Protein AF-A0AAW1BFZ2-F1 (afdb_monomer_lite)

Sequence (109 aa):
MLLFPYGYTIGEAPTHDKLNKLAKEAVDALYSLYQTEYIYGAIATTIYPCSGSSIDWAYDEGIKYSFSFELCDCGQYGFLLPESKIKPTCKETMLAIKVIAKHIVSNVQ

Structure (mmCIF,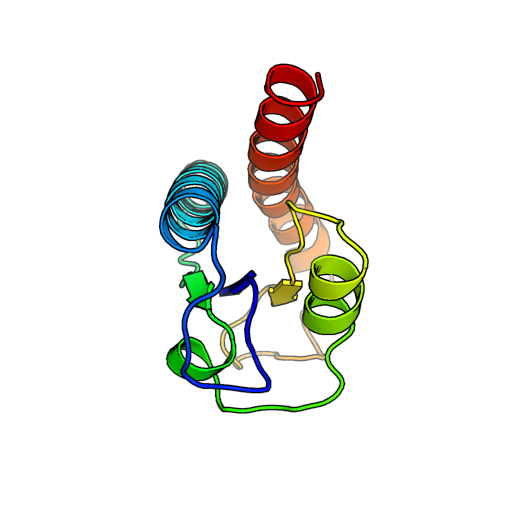 N/CA/C/O backbone):
data_AF-A0AAW1BFZ2-F1
#
_entry.id   AF-A0AAW1BFZ2-F1
#
loop_
_atom_site.group_PDB
_atom_site.id
_atom_site.type_symbol
_atom_site.label_atom_id
_atom_site.label_alt_id
_atom_site.label_comp_id
_atom_site.label_asym_id
_atom_site.label_entity_id
_atom_site.label_seq_id
_atom_site.pdbx_PDB_ins_code
_atom_site.Cartn_x
_atom_site.Cartn_y
_atom_site.Cartn_z
_atom_site.occupancy
_atom_site.B_iso_or_equiv
_atom_site.auth_seq_id
_atom_site.auth_comp_id
_atom_site.auth_asym_id
_atom_site.auth_atom_id
_atom_site.pdbx_PDB_model_num
ATOM 1 N N . MET A 1 1 ? 0.558 -0.574 5.221 1.00 97.38 1 MET A N 1
ATOM 2 C CA . MET A 1 1 ? 1.375 -0.147 4.060 1.00 97.38 1 MET A CA 1
ATOM 3 C C . MET A 1 1 ? 0.719 -0.612 2.769 1.00 97.38 1 MET A C 1
ATOM 5 O O . MET A 1 1 ? 0.050 -1.640 2.785 1.00 97.38 1 MET A O 1
ATOM 9 N N . LEU A 1 2 ? 0.899 0.121 1.669 1.00 98.69 2 LEU A N 1
ATOM 10 C CA . LEU A 1 2 ? 0.513 -0.314 0.323 1.00 98.69 2 LEU A CA 1
ATOM 11 C C . LEU A 1 2 ? 1.748 -0.339 -0.577 1.00 98.69 2 LEU A C 1
ATOM 13 O O . LEU A 1 2 ? 2.278 0.702 -0.953 1.00 98.69 2 LEU A O 1
ATOM 17 N N . LEU A 1 3 ? 2.213 -1.537 -0.895 1.00 98.69 3 LEU A N 1
ATOM 18 C CA . LEU A 1 3 ? 3.494 -1.759 -1.550 1.00 98.69 3 LEU A CA 1
ATOM 19 C C . LEU A 1 3 ? 3.299 -2.183 -2.994 1.00 98.69 3 LEU A C 1
ATOM 21 O O . LEU A 1 3 ? 2.290 -2.802 -3.333 1.00 98.69 3 LEU A O 1
ATOM 25 N N . PHE A 1 4 ? 4.304 -1.923 -3.814 1.00 98.75 4 PHE A N 1
ATOM 26 C CA . PHE A 1 4 ? 4.379 -2.397 -5.190 1.00 98.75 4 PHE A CA 1
ATOM 27 C C . PHE A 1 4 ? 5.822 -2.810 -5.545 1.00 98.75 4 PHE A C 1
ATOM 29 O O . PHE A 1 4 ? 6.737 -2.578 -4.749 1.00 98.75 4 PHE A O 1
ATOM 36 N N . PRO A 1 5 ? 6.048 -3.456 -6.700 1.00 98.62 5 PRO A N 1
ATOM 37 C CA . PRO A 1 5 ? 7.382 -3.866 -7.123 1.00 98.62 5 PRO A CA 1
ATOM 38 C C . PRO A 1 5 ? 8.395 -2.708 -7.260 1.00 98.62 5 PRO A C 1
ATOM 40 O O . PRO A 1 5 ? 8.033 -1.577 -7.575 1.00 98.62 5 PRO A O 1
ATOM 43 N N . TYR A 1 6 ? 9.693 -2.935 -7.081 1.00 98.44 6 TYR A N 1
ATOM 44 C CA . TYR A 1 6 ? 10.315 -4.225 -6.787 1.00 98.44 6 TYR A CA 1
ATOM 45 C C . TYR A 1 6 ? 10.684 -4.391 -5.310 1.00 98.44 6 TYR A C 1
ATOM 47 O O . TYR A 1 6 ? 10.999 -3.424 -4.612 1.00 98.44 6 TYR A O 1
ATOM 55 N N . GLY A 1 7 ? 10.664 -5.636 -4.835 1.00 98.31 7 GLY A N 1
ATOM 56 C CA . GLY A 1 7 ? 11.306 -6.055 -3.589 1.00 98.31 7 GLY A CA 1
ATOM 57 C C . GLY A 1 7 ? 12.724 -6.570 -3.796 1.00 98.31 7 GLY A C 1
ATOM 58 O O . GLY A 1 7 ? 13.607 -6.272 -2.991 1.00 98.31 7 GLY A O 1
ATOM 59 N N . TYR A 1 8 ? 12.971 -7.314 -4.876 1.00 98.06 8 TYR A N 1
ATOM 60 C CA . TYR A 1 8 ? 14.252 -8.012 -5.066 1.00 98.06 8 TYR A CA 1
ATOM 61 C C . TYR A 1 8 ? 15.412 -7.102 -5.496 1.00 98.06 8 TYR A C 1
ATOM 63 O O . TYR A 1 8 ? 16.559 -7.547 -5.550 1.00 98.06 8 TYR A O 1
ATOM 71 N N . THR A 1 9 ? 15.134 -5.839 -5.823 1.00 97.69 9 THR A N 1
ATOM 72 C CA . THR A 1 9 ? 16.121 -4.848 -6.258 1.00 97.69 9 THR A CA 1
ATOM 73 C C . THR A 1 9 ? 15.699 -3.440 -5.842 1.00 97.69 9 THR A C 1
ATOM 75 O O . THR A 1 9 ? 14.513 -3.160 -5.708 1.00 97.69 9 THR A O 1
ATOM 78 N N . ILE A 1 10 ? 16.675 -2.543 -5.666 1.00 96.62 10 ILE A N 1
ATOM 79 C CA . ILE A 1 10 ? 16.442 -1.099 -5.461 1.00 96.62 10 ILE A CA 1
ATOM 80 C C . ILE A 1 10 ? 16.117 -0.406 -6.800 1.00 96.62 10 ILE A C 1
ATOM 82 O O . ILE A 1 10 ? 15.638 0.723 -6.820 1.00 96.62 10 ILE A O 1
ATOM 86 N N . GLY A 1 11 ? 16.365 -1.082 -7.929 1.00 96.69 11 GLY A N 1
ATOM 87 C CA . GLY A 1 11 ? 15.976 -0.591 -9.247 1.00 96.69 11 GLY A CA 1
ATOM 88 C C . GLY A 1 11 ? 14.464 -0.396 -9.357 1.00 96.69 11 GLY A C 1
ATOM 89 O O . GLY A 1 11 ? 13.678 -1.236 -8.921 1.00 96.69 11 GLY A O 1
ATOM 90 N N . GLU A 1 12 ? 14.057 0.714 -9.961 1.00 96.75 12 GLU A N 1
ATOM 91 C CA . GLU A 1 12 ? 12.647 1.025 -10.159 1.00 96.75 12 GLU A CA 1
ATOM 92 C C . GLU A 1 12 ? 12.031 0.169 -11.271 1.00 96.75 12 GLU A C 1
ATOM 94 O O . GLU A 1 12 ? 12.640 -0.083 -12.314 1.00 96.75 12 GLU A O 1
ATOM 99 N N . ALA A 1 13 ? 10.785 -0.253 -11.061 1.00 96.50 13 ALA A N 1
ATOM 100 C CA . ALA A 1 13 ? 9.994 -0.892 -12.098 1.00 96.50 13 ALA A CA 1
ATOM 101 C C . ALA A 1 13 ? 9.724 0.080 -13.265 1.00 96.50 13 ALA A C 1
ATOM 103 O O . ALA A 1 13 ? 9.509 1.268 -13.025 1.00 96.50 13 ALA A O 1
ATOM 104 N N . PRO A 1 14 ? 9.615 -0.391 -14.523 1.00 97.31 14 PRO A N 1
ATOM 105 C CA . PRO A 1 14 ? 9.283 0.479 -15.657 1.00 97.31 14 PRO A CA 1
ATOM 106 C C . PRO A 1 14 ? 8.001 1.310 -15.482 1.00 97.31 14 PRO A C 1
ATOM 108 O O . PRO A 1 14 ? 7.852 2.362 -16.101 1.00 97.31 14 PRO A O 1
ATOM 111 N N . THR A 1 15 ? 7.055 0.854 -14.653 1.00 97.00 15 THR A N 1
ATOM 112 C CA . THR A 1 15 ? 5.825 1.587 -14.324 1.00 97.00 15 THR A CA 1
ATOM 113 C C . THR A 1 15 ? 5.833 2.202 -12.922 1.00 97.00 15 THR A C 1
ATOM 115 O O . THR A 1 15 ? 4.751 2.466 -12.395 1.00 97.00 15 THR A O 1
ATOM 118 N N . HIS A 1 16 ? 7.004 2.436 -12.317 1.00 98.00 16 HIS A N 1
ATOM 119 C CA . HIS A 1 16 ? 7.147 2.942 -10.946 1.00 98.00 16 HIS A CA 1
ATOM 120 C C . HIS A 1 16 ? 6.264 4.163 -10.682 1.00 98.00 16 HIS A C 1
ATOM 122 O O . HIS A 1 16 ? 5.393 4.102 -9.820 1.00 98.00 16 HIS A O 1
ATOM 128 N N . ASP A 1 17 ? 6.387 5.227 -11.479 1.00 98.25 17 ASP A N 1
ATOM 129 C CA . ASP A 1 17 ? 5.605 6.456 -11.287 1.00 98.25 17 ASP A CA 1
ATOM 130 C C . ASP A 1 17 ? 4.090 6.222 -11.333 1.00 98.25 17 ASP A C 1
ATOM 132 O O . ASP A 1 17 ? 3.325 6.835 -10.583 1.00 98.25 17 ASP A O 1
ATOM 136 N N . LYS A 1 18 ? 3.635 5.310 -12.202 1.00 97.62 18 LYS A N 1
ATOM 137 C CA . LYS A 1 18 ? 2.211 4.967 -12.330 1.00 97.62 18 LYS A CA 1
ATOM 138 C C . LYS A 1 18 ? 1.720 4.203 -11.106 1.00 97.62 18 LYS A C 1
ATOM 140 O O . LYS A 1 18 ? 0.647 4.515 -10.592 1.00 97.62 18 LYS A O 1
ATOM 145 N N . LEU A 1 19 ? 2.499 3.225 -10.645 1.00 98.38 19 LEU A N 1
ATOM 146 C CA . LEU A 1 19 ? 2.197 2.444 -9.448 1.00 98.38 19 LEU A CA 1
ATOM 147 C C . LEU A 1 19 ? 2.222 3.326 -8.200 1.00 98.38 19 LEU A C 1
ATOM 149 O O . LEU A 1 19 ? 1.288 3.268 -7.408 1.00 98.38 19 LEU A O 1
ATOM 153 N N . ASN A 1 20 ? 3.221 4.198 -8.075 1.00 98.62 20 ASN A N 1
ATOM 154 C CA . ASN A 1 20 ? 3.364 5.121 -6.959 1.00 98.62 20 ASN A CA 1
ATOM 155 C C . ASN A 1 20 ? 2.199 6.113 -6.887 1.00 98.62 20 ASN A C 1
ATOM 157 O O . ASN A 1 20 ? 1.595 6.296 -5.830 1.00 98.62 20 ASN A O 1
ATOM 161 N N . LYS A 1 21 ? 1.816 6.702 -8.027 1.00 98.62 21 LYS A N 1
ATOM 162 C CA . LYS A 1 21 ? 0.641 7.577 -8.109 1.00 98.62 21 LYS A CA 1
ATOM 163 C C . LYS A 1 21 ? -0.643 6.839 -7.723 1.00 98.62 21 LYS A C 1
ATOM 165 O O . LYS A 1 21 ? -1.428 7.363 -6.937 1.00 98.62 21 LYS A O 1
ATOM 170 N N . LEU A 1 22 ? -0.854 5.629 -8.244 1.00 98.69 22 LEU A N 1
ATOM 171 C CA . LEU A 1 22 ? -2.048 4.842 -7.933 1.00 98.69 22 LEU A CA 1
ATOM 172 C C . LEU A 1 22 ? -2.086 4.409 -6.460 1.00 98.69 22 LEU A C 1
ATOM 174 O O . LEU A 1 22 ? -3.142 4.458 -5.833 1.00 98.69 22 LEU A O 1
ATOM 178 N N . ALA A 1 23 ? -0.939 4.031 -5.892 1.00 98.75 23 ALA A N 1
ATOM 179 C CA . ALA A 1 23 ? -0.822 3.703 -4.479 1.00 98.75 23 ALA A CA 1
ATOM 180 C C . ALA A 1 23 ? -1.165 4.915 -3.605 1.00 98.75 23 ALA A C 1
ATOM 182 O O . ALA A 1 23 ? -1.948 4.773 -2.668 1.00 98.75 23 ALA A O 1
ATOM 183 N N . LYS A 1 24 ? -0.676 6.112 -3.966 1.00 98.81 24 LYS A N 1
ATOM 184 C CA . LYS A 1 24 ? -1.052 7.364 -3.300 1.00 98.81 24 LYS A CA 1
ATOM 185 C C . LYS A 1 24 ? -2.570 7.579 -3.309 1.00 98.81 24 LYS A C 1
ATOM 187 O O . LYS A 1 24 ? -3.165 7.799 -2.260 1.00 98.81 24 LYS A O 1
ATOM 192 N N . GLU A 1 25 ? -3.202 7.507 -4.479 1.00 98.81 25 GLU A N 1
ATOM 193 C CA . GLU A 1 25 ? -4.655 7.701 -4.612 1.00 98.81 25 GLU A CA 1
ATOM 194 C C . GLU A 1 25 ? -5.445 6.682 -3.770 1.00 98.81 25 GLU A C 1
ATOM 196 O O . GLU A 1 25 ? -6.463 7.014 -3.159 1.00 98.81 25 GLU A O 1
ATOM 201 N N . ALA A 1 26 ? -4.963 5.440 -3.705 1.00 98.88 26 ALA A N 1
ATOM 202 C CA . ALA A 1 26 ? -5.577 4.382 -2.917 1.00 98.88 26 ALA A CA 1
ATOM 203 C C . ALA A 1 26 ? -5.434 4.614 -1.402 1.00 98.88 26 ALA A C 1
ATOM 205 O O . ALA A 1 26 ? -6.417 4.440 -0.677 1.00 98.88 26 ALA A O 1
ATOM 206 N N . VAL A 1 27 ? -4.260 5.039 -0.912 1.00 98.75 27 VAL A N 1
ATOM 207 C CA . VAL A 1 27 ? -4.086 5.359 0.517 1.00 98.75 27 VAL A CA 1
ATOM 208 C C . VAL A 1 27 ? -4.835 6.627 0.923 1.00 98.75 27 VAL A C 1
ATOM 210 O O . VAL A 1 27 ? -5.394 6.650 2.014 1.00 98.75 27 VAL A O 1
ATOM 213 N N . ASP A 1 28 ? -4.942 7.635 0.048 1.00 98.81 28 ASP A N 1
ATOM 214 C CA . ASP A 1 28 ? -5.747 8.838 0.304 1.00 98.81 28 ASP A CA 1
ATOM 215 C C . ASP A 1 28 ? -7.234 8.456 0.490 1.00 98.81 28 ASP A C 1
ATOM 217 O O . ASP A 1 28 ? -7.919 8.946 1.393 1.00 98.81 28 ASP A O 1
ATOM 221 N N . ALA A 1 29 ? -7.739 7.530 -0.335 1.00 98.81 29 ALA A N 1
ATOM 222 C CA . ALA A 1 29 ? -9.105 7.023 -0.218 1.00 98.81 29 ALA A CA 1
ATOM 223 C C . ALA A 1 29 ? -9.321 6.192 1.056 1.00 98.81 29 ALA A C 1
ATOM 225 O O . ALA A 1 29 ? -10.355 6.345 1.708 1.00 98.81 29 ALA A O 1
ATOM 226 N N . LEU A 1 30 ? -8.358 5.347 1.435 1.00 98.69 30 LEU A N 1
ATOM 227 C CA . LEU A 1 30 ? -8.377 4.608 2.703 1.00 98.69 30 LEU A CA 1
ATOM 228 C C . LEU A 1 30 ? -8.417 5.574 3.896 1.00 98.69 30 LEU A C 1
ATOM 230 O O . LEU A 1 30 ? -9.303 5.469 4.748 1.00 98.69 30 LEU A O 1
ATOM 234 N N . TYR A 1 31 ? -7.517 6.560 3.903 1.00 98.62 31 TYR A N 1
ATOM 235 C CA . TYR A 1 31 ? -7.391 7.576 4.946 1.00 98.62 31 TYR A CA 1
ATOM 236 C C . TYR A 1 31 ? -8.696 8.352 5.163 1.00 98.62 31 TYR A C 1
ATOM 238 O O . TYR A 1 31 ? -9.054 8.662 6.296 1.00 98.62 31 TYR A O 1
ATOM 246 N N . SER A 1 32 ? -9.465 8.613 4.101 1.00 98.69 32 SER A N 1
ATOM 247 C CA . SER A 1 32 ? -10.702 9.403 4.182 1.00 98.69 32 SER A CA 1
ATOM 248 C C . SER A 1 32 ? -11.765 8.868 5.155 1.00 98.69 32 SER A C 1
ATOM 250 O O . SER A 1 32 ? -12.620 9.639 5.594 1.00 98.69 32 SER A O 1
ATOM 252 N N . LEU A 1 33 ? -11.736 7.573 5.501 1.00 98.25 33 LEU A N 1
ATOM 253 C CA . LEU A 1 33 ? -12.773 6.960 6.333 1.00 98.25 33 LEU A CA 1
ATOM 254 C C . LEU A 1 33 ? -12.480 7.043 7.835 1.00 98.25 33 LEU A C 1
ATOM 256 O O . LEU A 1 33 ? -13.363 7.417 8.608 1.00 98.25 33 LEU A O 1
ATOM 260 N N . TYR A 1 34 ? -11.266 6.670 8.245 1.00 98.25 34 TYR A N 1
ATOM 261 C CA . TYR A 1 34 ? -10.871 6.577 9.658 1.00 98.25 34 TYR A CA 1
ATOM 262 C C . TYR A 1 34 ? -9.564 7.304 9.987 1.00 98.25 34 TYR A C 1
ATOM 264 O O . TYR A 1 34 ? -9.109 7.224 11.122 1.00 98.25 34 TYR A O 1
ATOM 272 N N . GLN A 1 35 ? -8.984 8.028 9.023 1.00 98.19 35 GLN A N 1
ATOM 273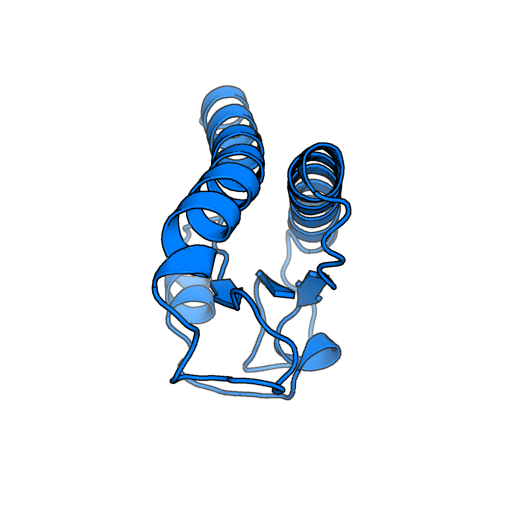 C CA . GLN A 1 35 ? -7.702 8.733 9.153 1.00 98.19 35 GLN A CA 1
ATOM 274 C C . GLN A 1 35 ? -6.530 7.787 9.463 1.00 98.19 35 GLN A C 1
ATOM 276 O O . GLN A 1 35 ? -5.525 8.194 10.040 1.00 98.19 35 GLN A O 1
ATOM 281 N N . THR A 1 36 ? -6.649 6.515 9.070 1.00 98.19 36 THR A N 1
ATOM 282 C CA . THR A 1 36 ? -5.580 5.527 9.219 1.00 98.19 36 THR A CA 1
ATOM 283 C C . THR A 1 36 ? -4.469 5.816 8.218 1.00 98.19 36 THR A C 1
ATOM 285 O O . THR A 1 36 ? -4.689 5.813 7.006 1.00 98.19 36 THR A O 1
ATOM 288 N N . GLU A 1 37 ? -3.264 6.059 8.718 1.00 97.88 37 GLU A N 1
ATOM 289 C CA . GLU A 1 37 ? -2.117 6.415 7.888 1.00 97.88 37 GLU A CA 1
ATOM 290 C C . GLU A 1 37 ? -1.431 5.163 7.332 1.00 97.88 37 GLU A C 1
ATOM 292 O O . GLU A 1 37 ? -0.921 4.322 8.072 1.00 97.88 37 GLU A O 1
ATOM 297 N N . TYR A 1 38 ? -1.411 5.035 6.005 1.00 98.50 38 TYR A N 1
ATOM 298 C CA . TYR A 1 38 ? -0.644 4.010 5.301 1.00 98.50 38 TYR A CA 1
ATOM 299 C C . TYR A 1 38 ? 0.503 4.681 4.553 1.00 98.50 38 TYR A C 1
ATOM 301 O O . TYR A 1 38 ? 0.276 5.541 3.704 1.00 98.50 38 TYR A O 1
ATOM 309 N N . ILE A 1 39 ? 1.731 4.229 4.806 1.00 98.19 39 ILE A N 1
ATOM 310 C CA . ILE A 1 39 ? 2.849 4.495 3.895 1.00 98.19 39 ILE A CA 1
ATOM 311 C C . ILE A 1 39 ? 2.734 3.611 2.647 1.00 98.19 39 ILE A C 1
ATOM 313 O O . ILE A 1 39 ? 2.135 2.528 2.691 1.00 98.19 39 ILE A O 1
ATOM 317 N N . TYR A 1 40 ? 3.305 4.074 1.541 1.00 98.75 40 TYR A N 1
ATOM 318 C CA . TYR A 1 40 ? 3.281 3.394 0.251 1.00 98.75 40 TYR A CA 1
ATOM 319 C C . TYR A 1 40 ? 4.596 3.593 -0.501 1.00 98.75 40 TYR A C 1
ATOM 321 O O . TYR A 1 40 ? 5.305 4.567 -0.255 1.00 98.75 40 TYR A O 1
ATOM 329 N N . GLY A 1 41 ? 4.904 2.675 -1.416 1.00 98.56 41 GLY A N 1
ATOM 330 C CA . GLY A 1 41 ? 6.124 2.728 -2.218 1.00 98.56 41 GLY A CA 1
ATOM 331 C C . GLY A 1 41 ? 6.573 1.355 -2.718 1.00 98.56 41 GLY A C 1
ATOM 332 O O . GLY A 1 41 ? 5.902 0.341 -2.499 1.00 98.56 41 GLY A O 1
ATOM 333 N N . ALA A 1 42 ? 7.728 1.326 -3.384 1.00 98.44 42 ALA A N 1
ATOM 334 C CA . ALA A 1 42 ? 8.362 0.076 -3.787 1.00 98.44 42 ALA A CA 1
ATOM 335 C C . ALA A 1 42 ? 8.803 -0.722 -2.547 1.00 98.44 42 ALA A C 1
ATOM 337 O O . ALA A 1 42 ? 9.292 -0.129 -1.579 1.00 98.44 42 ALA A O 1
ATOM 338 N N . ILE A 1 43 ? 8.653 -2.051 -2.561 1.00 98.50 43 ILE A N 1
ATOM 339 C CA . ILE A 1 43 ? 8.954 -2.893 -1.388 1.00 98.50 43 ILE A CA 1
ATOM 340 C C . ILE A 1 43 ? 10.384 -2.653 -0.875 1.00 98.50 43 ILE A C 1
ATOM 342 O O . ILE A 1 43 ? 10.563 -2.405 0.320 1.00 98.50 43 ILE A O 1
ATOM 346 N N . ALA A 1 44 ? 11.383 -2.680 -1.766 1.00 98.12 44 ALA A N 1
ATOM 347 C CA . ALA A 1 44 ? 12.796 -2.642 -1.388 1.00 98.12 44 ALA A CA 1
ATOM 348 C C . ALA A 1 44 ? 13.196 -1.373 -0.621 1.00 98.12 44 ALA A C 1
ATOM 350 O O . ALA A 1 44 ? 14.057 -1.430 0.257 1.00 98.12 44 ALA A O 1
ATOM 351 N N . THR A 1 45 ? 12.579 -0.234 -0.949 1.00 97.81 45 THR A N 1
ATOM 352 C CA . THR A 1 45 ? 12.875 1.073 -0.342 1.00 97.81 45 THR A CA 1
ATOM 353 C C . THR A 1 45 ? 11.925 1.441 0.795 1.00 97.81 45 THR A C 1
ATOM 355 O O . THR A 1 45 ? 12.290 2.253 1.640 1.00 97.81 45 THR A O 1
ATOM 358 N N . THR A 1 46 ? 10.726 0.852 0.836 1.00 97.56 46 THR A N 1
ATOM 359 C CA . THR A 1 46 ? 9.699 1.167 1.846 1.00 97.56 46 THR A CA 1
ATOM 360 C C . THR A 1 46 ? 9.790 0.258 3.068 1.00 97.56 46 THR A C 1
ATOM 362 O O . THR A 1 46 ? 9.535 0.713 4.180 1.00 97.56 46 THR A O 1
ATOM 365 N N . ILE A 1 47 ? 10.143 -1.019 2.876 1.00 95.38 47 ILE A N 1
ATOM 366 C CA . ILE A 1 47 ? 10.280 -1.994 3.965 1.00 95.38 47 ILE A CA 1
ATOM 367 C C . ILE A 1 47 ? 11.731 -2.460 4.079 1.00 95.38 47 ILE A C 1
ATOM 369 O O . ILE A 1 47 ? 12.446 -2.041 4.986 1.00 95.38 47 ILE A O 1
ATOM 373 N N . TYR A 1 48 ? 12.151 -3.353 3.184 1.00 96.06 48 TYR A N 1
ATOM 374 C CA . TYR A 1 48 ? 13.516 -3.859 3.060 1.00 96.06 48 TYR A CA 1
ATOM 375 C C . TYR A 1 48 ? 13.659 -4.622 1.729 1.00 96.06 48 TYR A C 1
ATOM 377 O O . TYR A 1 48 ? 12.660 -5.116 1.200 1.00 96.06 48 TYR A O 1
ATOM 385 N N . PRO A 1 49 ? 14.881 -4.776 1.186 1.00 97.44 49 PRO A N 1
ATOM 386 C CA . PRO A 1 49 ? 15.119 -5.621 0.016 1.00 97.44 49 PRO A CA 1
ATOM 387 C C . PRO A 1 49 ? 14.770 -7.093 0.286 1.00 97.44 49 PRO A C 1
ATOM 389 O O . PRO A 1 49 ? 15.319 -7.705 1.202 1.00 97.44 49 PRO A O 1
ATOM 392 N N . CYS A 1 50 ? 13.894 -7.683 -0.526 1.00 96.25 50 CYS A N 1
ATOM 393 C CA . CYS A 1 50 ? 13.446 -9.070 -0.386 1.00 96.25 50 CYS A CA 1
ATOM 394 C C . CYS A 1 50 ? 13.268 -9.757 -1.745 1.00 96.25 50 CYS A C 1
ATOM 396 O O . CYS A 1 50 ? 12.639 -9.211 -2.644 1.00 96.25 50 CYS A O 1
ATOM 398 N N . SER A 1 51 ? 13.769 -10.981 -1.907 1.00 96.88 51 SER A N 1
ATOM 399 C CA . SER A 1 51 ? 13.543 -11.772 -3.122 1.00 96.88 51 SER A CA 1
ATOM 400 C C . SER A 1 51 ? 12.365 -12.739 -2.973 1.00 96.88 51 SER A C 1
ATOM 402 O O . SER A 1 51 ? 11.971 -13.096 -1.864 1.00 96.88 51 SER A O 1
ATOM 404 N N . GLY A 1 52 ? 11.799 -13.173 -4.103 1.00 95.56 52 GLY A N 1
ATOM 405 C CA . GLY A 1 52 ? 10.740 -14.190 -4.130 1.00 95.56 52 GLY A CA 1
ATOM 406 C C . GLY A 1 52 ? 9.358 -13.697 -3.693 1.00 95.56 52 GLY A C 1
ATOM 407 O O . GLY A 1 52 ? 8.511 -14.518 -3.345 1.00 95.56 52 GLY A O 1
ATOM 408 N N . SER A 1 53 ? 9.113 -12.381 -3.697 1.00 97.56 53 SER A N 1
ATOM 409 C CA . SER A 1 53 ? 7.776 -11.852 -3.424 1.00 97.56 53 SER A CA 1
ATOM 410 C C . SER A 1 53 ? 6.811 -12.220 -4.561 1.00 97.56 53 SER A C 1
ATOM 412 O O . SER A 1 53 ? 7.169 -12.199 -5.742 1.00 97.56 53 SER A O 1
ATOM 414 N N . SER A 1 54 ? 5.567 -12.559 -4.214 1.00 98.38 54 SER A N 1
ATOM 415 C CA . SER A 1 54 ? 4.544 -12.912 -5.206 1.00 98.38 54 SER A CA 1
ATOM 416 C C . SER A 1 54 ? 4.220 -11.748 -6.140 1.00 98.38 54 SER A C 1
ATOM 418 O O . SER A 1 54 ? 3.914 -11.972 -7.311 1.00 98.38 54 SER A O 1
ATOM 420 N N . ILE A 1 55 ? 4.302 -10.512 -5.637 1.00 98.25 55 ILE A N 1
ATOM 421 C CA . ILE A 1 55 ? 3.955 -9.326 -6.415 1.00 98.25 55 ILE A CA 1
ATOM 422 C C . ILE A 1 55 ? 5.042 -8.954 -7.426 1.00 98.25 55 ILE A C 1
ATOM 424 O O . ILE A 1 55 ? 4.686 -8.470 -8.499 1.00 98.25 55 ILE A O 1
ATOM 428 N N . ASP A 1 56 ? 6.319 -9.227 -7.123 1.00 98.44 56 ASP A N 1
ATOM 429 C CA . ASP A 1 56 ? 7.419 -9.076 -8.083 1.00 98.44 56 ASP A CA 1
ATOM 430 C C . ASP A 1 56 ? 7.284 -10.102 -9.209 1.00 98.44 56 ASP A C 1
ATOM 432 O O . ASP A 1 56 ? 7.277 -9.726 -10.377 1.00 98.44 56 ASP A O 1
ATOM 436 N N . TRP A 1 57 ? 7.080 -11.381 -8.860 1.00 98.50 57 TRP A N 1
ATOM 437 C CA . TRP A 1 57 ? 6.870 -12.444 -9.849 1.00 98.50 57 TRP A CA 1
ATOM 438 C C . TRP A 1 57 ? 5.681 -12.136 -10.766 1.00 98.50 57 TRP A C 1
ATOM 440 O O . TRP A 1 57 ? 5.806 -12.186 -11.985 1.00 98.50 57 TRP A O 1
ATOM 450 N N . ALA A 1 58 ? 4.536 -11.754 -10.191 1.00 98.50 58 ALA A N 1
ATOM 451 C CA . ALA A 1 58 ? 3.349 -11.406 -10.967 1.00 98.50 58 ALA A CA 1
ATOM 452 C C . ALA A 1 58 ? 3.607 -10.230 -11.924 1.00 98.50 58 ALA A C 1
ATOM 454 O O . ALA A 1 58 ? 3.113 -10.226 -13.052 1.00 98.50 58 ALA A O 1
ATOM 455 N N . TYR A 1 59 ? 4.372 -9.232 -11.481 1.00 98.25 59 TYR A N 1
ATOM 456 C CA . TYR A 1 59 ? 4.706 -8.073 -12.299 1.00 98.25 59 TYR A CA 1
ATOM 457 C C . TYR A 1 59 ? 5.640 -8.430 -13.460 1.00 98.25 59 TYR A C 1
ATOM 459 O O . TYR A 1 59 ? 5.393 -7.991 -14.584 1.00 98.25 59 TYR A O 1
ATOM 467 N N . ASP A 1 60 ? 6.643 -9.275 -13.218 1.00 97.88 60 ASP A N 1
ATOM 468 C CA . ASP A 1 60 ? 7.555 -9.764 -14.259 1.00 97.88 60 ASP A CA 1
ATOM 469 C C . ASP A 1 60 ? 6.848 -10.665 -15.287 1.00 97.88 60 ASP A C 1
ATOM 471 O O . ASP A 1 60 ? 7.173 -10.616 -16.473 1.00 97.88 60 ASP A O 1
ATOM 475 N N . GLU A 1 61 ? 5.802 -11.391 -14.881 1.00 98.25 61 GLU A N 1
ATOM 476 C CA . GLU A 1 61 ? 4.895 -12.126 -15.784 1.00 98.25 61 GLU A CA 1
ATOM 477 C C . GLU A 1 61 ? 3.899 -11.213 -16.536 1.00 98.25 61 GLU A C 1
ATOM 479 O O . GLU A 1 61 ? 3.016 -11.675 -17.261 1.00 98.25 61 GLU A O 1
ATOM 484 N N . GLY A 1 62 ? 4.022 -9.891 -16.389 1.00 96.88 62 GLY A N 1
ATOM 485 C CA . GLY A 1 62 ? 3.252 -8.905 -17.145 1.00 96.88 62 GLY A CA 1
ATOM 486 C C . GLY A 1 62 ? 1.981 -8.399 -16.458 1.00 96.88 62 GLY A C 1
ATOM 487 O O . GLY A 1 62 ? 1.241 -7.611 -17.060 1.00 96.88 62 GLY A O 1
ATOM 488 N N . ILE A 1 63 ? 1.718 -8.769 -15.198 1.00 97.38 63 ILE A N 1
ATOM 489 C CA . ILE A 1 63 ? 0.622 -8.183 -14.410 1.00 97.38 63 ILE A CA 1
ATOM 490 C C . ILE A 1 63 ? 1.040 -6.786 -13.933 1.00 97.38 63 ILE A C 1
ATOM 492 O O . ILE A 1 63 ? 1.566 -6.590 -12.841 1.00 97.38 63 ILE A O 1
ATOM 496 N N . LYS A 1 64 ? 0.756 -5.780 -14.768 1.00 94.81 64 LYS A N 1
ATOM 497 C CA . LYS A 1 64 ? 1.183 -4.377 -14.584 1.00 94.81 64 LYS A CA 1
ATOM 498 C C . LYS A 1 64 ? 0.760 -3.733 -13.260 1.00 94.81 64 LYS A C 1
ATOM 500 O O . LYS A 1 64 ? 1.386 -2.768 -12.841 1.00 94.81 64 LYS A O 1
ATOM 505 N N . TYR A 1 65 ? -0.317 -4.210 -12.639 1.00 97.50 65 TYR A N 1
ATOM 506 C CA . TYR A 1 65 ? -0.897 -3.645 -11.418 1.00 97.50 65 TYR A CA 1
ATOM 507 C C . TYR A 1 65 ? -0.812 -4.662 -10.282 1.00 97.50 65 TYR A C 1
ATOM 509 O O . TYR A 1 65 ? -1.800 -5.307 -9.934 1.00 97.50 65 TYR A O 1
ATOM 517 N N . SER A 1 66 ? 0.389 -4.817 -9.735 1.00 97.94 66 SER A N 1
ATOM 518 C CA . SER A 1 66 ? 0.704 -5.782 -8.684 1.00 97.94 66 SER A CA 1
ATOM 519 C C . SER A 1 66 ? 0.982 -5.045 -7.373 1.00 97.94 66 SER A C 1
ATOM 521 O O . SER A 1 66 ? 1.834 -4.158 -7.338 1.00 97.94 66 SER A O 1
ATOM 523 N N . PHE A 1 67 ? 0.240 -5.367 -6.310 1.00 98.56 67 PHE A N 1
ATOM 524 C CA . PHE A 1 67 ? 0.298 -4.655 -5.029 1.00 98.56 67 PHE A CA 1
ATOM 525 C C . PHE A 1 67 ? 0.237 -5.620 -3.844 1.00 98.56 67 PHE A C 1
ATOM 527 O O . PHE A 1 67 ? -0.482 -6.617 -3.896 1.00 98.56 67 PHE A O 1
ATOM 534 N N . SER A 1 68 ? 0.928 -5.282 -2.754 1.00 98.44 68 SER A N 1
ATOM 535 C CA . SER A 1 68 ? 0.783 -5.947 -1.454 1.00 98.44 68 SER A CA 1
ATOM 536 C C . SER A 1 68 ? 0.203 -4.979 -0.425 1.00 98.44 68 SER A C 1
ATOM 538 O O . SER A 1 68 ? 0.635 -3.829 -0.322 1.00 98.44 68 SER A O 1
ATOM 540 N N . PHE A 1 69 ? -0.781 -5.449 0.340 1.00 98.62 69 PHE A N 1
ATOM 541 C CA . PHE A 1 69 ? -1.362 -4.713 1.457 1.00 98.62 69 PHE A CA 1
ATOM 542 C C . PHE A 1 69 ? -0.851 -5.290 2.772 1.00 98.62 69 PHE A C 1
ATOM 544 O O . PHE A 1 69 ? -1.140 -6.435 3.103 1.00 98.62 69 PHE A O 1
ATOM 551 N N . GLU A 1 70 ? -0.181 -4.451 3.552 1.00 98.12 70 GLU A N 1
ATOM 552 C CA . GLU A 1 70 ? 0.133 -4.720 4.955 1.00 98.12 70 GLU A CA 1
ATOM 553 C C . GLU A 1 70 ? -0.896 -3.968 5.797 1.00 98.12 70 GLU A C 1
ATOM 555 O O . GLU A 1 70 ? -0.908 -2.733 5.796 1.00 98.12 70 GLU A O 1
ATOM 560 N N . LEU A 1 71 ? -1.823 -4.695 6.422 1.00 98.06 71 LEU A N 1
ATOM 561 C CA . LEU A 1 71 ? -2.983 -4.102 7.091 1.00 98.06 71 LEU A CA 1
ATOM 562 C C . LEU A 1 71 ? -2.656 -3.601 8.507 1.00 98.06 71 LEU A C 1
ATOM 564 O O . LEU A 1 71 ? -1.508 -3.617 8.941 1.00 98.06 71 LEU A O 1
ATOM 568 N N . CYS A 1 72 ? -3.675 -3.115 9.215 1.00 94.69 72 CYS A N 1
ATOM 569 C CA . CYS A 1 72 ? -3.536 -2.624 10.582 1.00 94.69 72 CYS A CA 1
ATOM 570 C C . CYS A 1 72 ? -3.070 -3.733 11.545 1.00 94.69 72 CYS A C 1
ATOM 572 O O . CYS A 1 72 ? -3.442 -4.891 11.383 1.00 94.69 72 CYS A O 1
ATOM 574 N N . ASP A 1 73 ? -2.330 -3.424 12.605 1.00 95.06 73 ASP A N 1
ATOM 575 C CA . ASP A 1 73 ? -1.872 -2.103 13.059 1.00 95.06 73 ASP A CA 1
ATOM 576 C C . ASP A 1 73 ? -0.348 -1.910 12.895 1.00 95.06 73 ASP A C 1
ATOM 578 O O . ASP A 1 73 ? 0.308 -2.641 12.161 1.00 95.06 73 ASP A O 1
ATOM 582 N N . CYS A 1 74 ? 0.229 -0.913 13.575 1.00 94.81 74 CYS A N 1
ATOM 583 C CA . CYS A 1 74 ? 1.672 -0.643 13.565 1.00 94.81 74 CYS A CA 1
ATOM 584 C C . CYS A 1 74 ? 2.435 -1.373 14.691 1.00 94.81 74 CYS A C 1
ATOM 586 O O . CYS A 1 74 ? 3.449 -0.870 15.172 1.00 94.81 74 CYS A O 1
ATOM 588 N N . GLY A 1 75 ? 1.939 -2.531 15.143 1.00 94.75 75 GLY A N 1
ATOM 589 C CA . GLY A 1 75 ? 2.621 -3.402 16.105 1.00 94.75 75 GLY A CA 1
ATOM 590 C C . GLY A 1 75 ? 2.105 -3.341 17.545 1.00 94.75 75 GLY A C 1
ATOM 591 O O . GLY A 1 75 ? 2.700 -3.979 18.410 1.00 94.75 75 GLY A O 1
ATOM 592 N N . GLN A 1 76 ? 1.011 -2.622 17.828 1.00 97.06 76 GLN A N 1
ATOM 593 C CA . GLN A 1 76 ? 0.387 -2.659 19.159 1.00 97.06 76 GLN A CA 1
ATOM 594 C C . GLN A 1 76 ? -0.229 -4.040 19.430 1.00 97.06 76 GLN A C 1
ATOM 596 O O . GLN A 1 76 ? -0.057 -4.593 20.516 1.00 97.06 76 GLN A O 1
ATOM 601 N N . TYR A 1 77 ? -0.928 -4.594 18.443 1.00 97.50 77 TYR A N 1
ATOM 602 C CA . TYR A 1 77 ? -1.473 -5.947 18.461 1.00 97.50 77 TYR A CA 1
ATOM 603 C C . TYR A 1 77 ? -0.801 -6.849 17.421 1.00 97.50 77 TYR A C 1
ATOM 605 O O . TYR A 1 77 ? -0.722 -8.064 17.621 1.00 97.50 77 TYR A O 1
ATOM 613 N N . GLY A 1 78 ? -0.313 -6.273 16.314 1.00 96.75 78 GLY A N 1
ATOM 614 C CA . GLY A 1 78 ? 0.285 -7.023 15.214 1.00 96.75 78 GLY A CA 1
ATOM 615 C C . GLY A 1 78 ? -0.664 -8.109 14.704 1.00 96.75 78 GLY A C 1
ATOM 616 O O . GLY A 1 78 ? -1.833 -7.853 14.422 1.00 96.75 78 GLY A O 1
ATOM 617 N N . PHE A 1 79 ? -0.180 -9.350 14.645 1.00 97.81 79 PHE A N 1
ATOM 618 C CA . PHE A 1 79 ? -0.970 -10.496 14.181 1.00 97.81 79 PHE A CA 1
ATOM 619 C C . PHE A 1 79 ? -2.168 -10.850 15.080 1.00 97.81 79 PHE A C 1
ATOM 621 O O . PHE A 1 79 ? -3.057 -11.573 14.640 1.00 97.81 79 PHE A O 1
ATOM 628 N N . LEU A 1 80 ? -2.214 -10.355 16.322 1.00 98.00 80 LEU A N 1
ATOM 629 C CA . LEU A 1 80 ? -3.296 -10.611 17.280 1.00 98.00 80 LEU A CA 1
ATOM 630 C C . LEU A 1 80 ? -4.290 -9.440 17.349 1.00 98.00 80 LEU A C 1
ATOM 632 O O . LEU A 1 80 ? -4.784 -9.087 18.422 1.00 98.00 80 LEU A O 1
ATOM 636 N N . LEU A 1 81 ? -4.564 -8.813 16.202 1.00 98.12 81 LEU A N 1
ATOM 637 C CA . LEU A 1 81 ? -5.490 -7.690 16.090 1.00 98.12 81 LEU A CA 1
ATOM 638 C C . LEU A 1 81 ? -6.896 -8.076 16.614 1.00 98.12 81 LEU A C 1
ATOM 640 O O . LEU A 1 81 ? -7.456 -9.080 16.167 1.00 98.12 81 LEU A O 1
ATOM 644 N N . PRO A 1 82 ? -7.506 -7.295 17.528 1.00 98.38 82 PRO A N 1
ATOM 645 C CA . PRO A 1 82 ? -8.809 -7.626 18.101 1.00 98.38 82 PRO A CA 1
ATOM 646 C C . PRO A 1 82 ? -9.926 -7.713 17.055 1.00 98.38 82 PRO A C 1
ATOM 648 O O . PRO A 1 82 ? -9.982 -6.909 16.124 1.00 98.38 82 PRO A O 1
ATOM 651 N N . GLU A 1 83 ? -10.905 -8.594 17.277 1.00 98.44 83 GLU A N 1
ATOM 652 C CA . GLU A 1 83 ? -12.056 -8.772 16.374 1.00 98.44 83 GLU A CA 1
ATOM 653 C C . GLU A 1 83 ? -12.827 -7.468 16.104 1.00 98.44 83 GLU A C 1
ATOM 655 O O . GLU A 1 83 ? -13.325 -7.234 15.001 1.00 98.44 83 GLU A O 1
ATOM 660 N N . SER A 1 84 ? -12.870 -6.566 17.090 1.00 98.19 84 SER A N 1
ATOM 661 C CA . SER A 1 84 ? -13.505 -5.248 16.968 1.00 98.19 84 SER A CA 1
ATOM 662 C C . SER A 1 84 ? -12.876 -4.359 15.886 1.00 98.19 84 SER A C 1
ATOM 664 O O . SER A 1 84 ? -13.528 -3.427 15.409 1.00 98.19 84 SER A O 1
ATOM 666 N N . LYS A 1 85 ? -11.639 -4.648 15.463 1.00 98.19 85 LYS A N 1
ATOM 667 C CA . LYS A 1 85 ? -10.917 -3.934 14.402 1.00 98.19 85 LYS A CA 1
ATOM 668 C C . LYS A 1 85 ? -11.118 -4.537 13.011 1.00 98.19 85 LYS A C 1
ATOM 670 O O . LYS A 1 85 ? -10.908 -3.818 12.040 1.00 98.19 85 LYS A O 1
ATOM 675 N N . ILE A 1 86 ? -11.630 -5.768 12.891 1.00 98.50 86 ILE A N 1
ATOM 676 C CA . ILE A 1 86 ? -11.842 -6.439 11.593 1.00 98.50 86 ILE A CA 1
ATOM 677 C C . ILE A 1 86 ? -12.711 -5.579 10.672 1.00 98.50 86 ILE A C 1
ATOM 679 O O . ILE A 1 86 ? -12.309 -5.215 9.570 1.00 98.50 86 ILE A O 1
ATOM 683 N N . LYS A 1 87 ? -13.915 -5.213 11.128 1.00 98.56 87 LYS A N 1
ATOM 684 C CA . LYS A 1 87 ? -14.872 -4.469 10.297 1.00 98.56 87 LYS A CA 1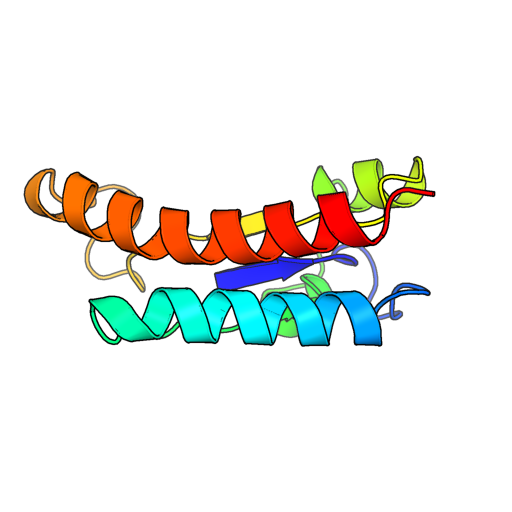
ATOM 685 C C . LYS A 1 87 ? -14.357 -3.074 9.898 1.00 98.56 87 LYS A C 1
ATOM 687 O O . LYS A 1 87 ? -14.523 -2.735 8.726 1.00 98.56 87 LYS A O 1
ATOM 692 N N . PRO A 1 88 ? -13.766 -2.262 10.800 1.00 98.31 88 PRO A N 1
ATOM 693 C CA . PRO A 1 88 ? -13.095 -1.020 10.416 1.00 98.31 88 PRO A CA 1
ATOM 694 C C . PRO A 1 88 ? -12.004 -1.220 9.357 1.00 98.31 88 PRO A C 1
ATOM 696 O O . PRO A 1 88 ? -12.089 -0.595 8.301 1.00 98.31 88 PRO A O 1
ATOM 699 N N . THR A 1 89 ? -11.066 -2.147 9.578 1.00 98.56 89 THR A N 1
ATOM 700 C CA . THR A 1 89 ? -9.968 -2.421 8.638 1.00 98.56 89 THR A CA 1
ATOM 701 C C . THR A 1 89 ? -10.500 -2.839 7.268 1.00 98.56 89 THR A C 1
ATOM 703 O O . THR A 1 89 ? -10.149 -2.244 6.256 1.00 98.56 89 THR A O 1
ATOM 706 N N . CYS A 1 90 ? -11.451 -3.776 7.200 1.00 98.62 90 CYS A N 1
ATOM 707 C CA . CYS A 1 90 ? -12.028 -4.180 5.916 1.00 98.62 90 CYS A CA 1
ATOM 708 C C . CYS A 1 90 ? -12.717 -3.020 5.176 1.00 98.62 90 CYS A C 1
ATOM 710 O O . CYS A 1 90 ? -12.669 -2.960 3.947 1.00 98.62 90 CYS A O 1
ATOM 712 N N . LYS A 1 91 ? -13.384 -2.105 5.893 1.00 98.75 91 LYS A N 1
ATOM 713 C CA . LYS A 1 91 ? -14.100 -0.981 5.272 1.00 98.75 91 LYS A CA 1
ATOM 714 C C . LYS A 1 91 ? -13.158 0.036 4.637 1.00 98.75 91 LYS A C 1
ATOM 716 O O . LYS A 1 91 ? -13.422 0.446 3.510 1.00 98.75 91 LYS A O 1
ATOM 721 N N . GLU A 1 92 ? -12.097 0.435 5.332 1.00 98.62 92 GLU A N 1
ATOM 722 C CA . GLU A 1 92 ? -11.127 1.395 4.791 1.00 98.62 92 GLU A CA 1
ATOM 723 C C . GLU A 1 92 ? -10.299 0.767 3.659 1.00 98.62 92 GLU A C 1
ATOM 725 O O . GLU A 1 92 ? -10.158 1.372 2.596 1.00 98.62 92 GLU A O 1
ATOM 730 N N . THR A 1 93 ? -9.866 -0.494 3.803 1.00 98.81 93 THR A N 1
ATOM 731 C CA . THR A 1 93 ? -9.139 -1.216 2.747 1.00 98.81 93 THR A CA 1
ATOM 732 C C . THR A 1 93 ? -9.983 -1.365 1.482 1.00 98.81 93 THR A C 1
ATOM 734 O O . THR A 1 93 ? -9.473 -1.223 0.371 1.00 98.81 93 THR A O 1
ATOM 737 N N . MET A 1 94 ? -11.296 -1.584 1.612 1.00 98.81 94 MET A N 1
ATOM 738 C CA . MET A 1 94 ? -12.189 -1.678 0.455 1.00 98.81 94 MET A CA 1
ATOM 739 C C . MET A 1 94 ? -12.260 -0.371 -0.354 1.00 98.81 94 MET A C 1
ATOM 741 O O . MET A 1 94 ? -12.508 -0.418 -1.560 1.00 98.81 94 MET A O 1
ATOM 745 N N . LEU A 1 95 ? -12.032 0.796 0.261 1.00 98.81 95 LEU A N 1
ATOM 746 C CA . LEU A 1 95 ? -11.942 2.061 -0.478 1.00 98.81 95 LEU A CA 1
ATOM 747 C C . LEU A 1 95 ? -10.689 2.096 -1.361 1.00 98.81 95 LEU A C 1
ATOM 749 O O . LEU A 1 95 ? -10.808 2.389 -2.551 1.00 98.81 95 LEU A O 1
ATOM 753 N N . ALA A 1 96 ? -9.531 1.704 -0.822 1.00 98.75 96 ALA A N 1
ATOM 754 C CA . ALA A 1 96 ? -8.292 1.565 -1.593 1.00 98.75 96 ALA A CA 1
ATOM 755 C C . ALA A 1 96 ? -8.442 0.564 -2.752 1.00 98.75 96 ALA A C 1
ATOM 757 O O . ALA A 1 96 ? -8.109 0.880 -3.895 1.00 98.75 96 ALA A O 1
ATOM 758 N N . ILE A 1 97 ? -9.017 -0.617 -2.487 1.00 98.81 97 ILE A N 1
ATOM 759 C CA . ILE A 1 97 ? -9.254 -1.646 -3.514 1.00 98.81 97 ILE A CA 1
ATOM 760 C C . ILE A 1 97 ? -10.123 -1.099 -4.650 1.00 98.81 97 ILE A C 1
ATOM 762 O O . ILE A 1 97 ? -9.820 -1.323 -5.820 1.00 98.81 97 ILE A O 1
ATOM 766 N N . LYS A 1 98 ? -11.189 -0.351 -4.336 1.00 98.69 98 LYS A N 1
ATOM 767 C CA . LYS A 1 98 ? -12.063 0.248 -5.356 1.00 98.69 98 LYS A CA 1
ATOM 768 C C . LYS A 1 98 ? -11.334 1.263 -6.233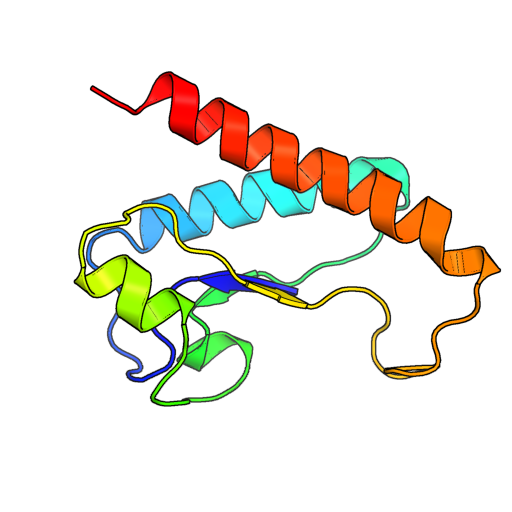 1.00 98.69 98 LYS A C 1
ATOM 770 O O . LYS A 1 98 ? -11.617 1.311 -7.428 1.00 98.69 98 LYS A O 1
ATOM 775 N N . VAL A 1 99 ? -10.414 2.051 -5.673 1.00 98.69 99 VAL A N 1
ATOM 776 C CA . VAL A 1 99 ? -9.577 2.980 -6.453 1.00 98.69 99 VAL A CA 1
ATOM 777 C C . VAL A 1 99 ? -8.708 2.209 -7.443 1.00 98.69 99 VAL A C 1
ATOM 779 O O . VAL A 1 99 ? -8.764 2.488 -8.642 1.00 98.69 99 VAL A O 1
ATOM 782 N N . ILE A 1 100 ? -7.989 1.188 -6.969 1.00 98.62 100 ILE A N 1
ATOM 783 C CA . ILE A 1 100 ? -7.131 0.343 -7.8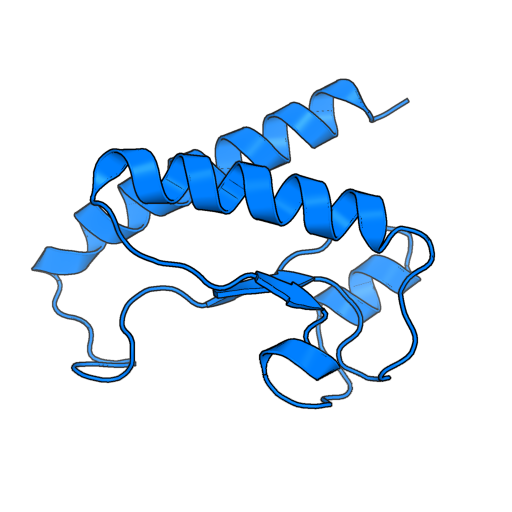13 1.00 98.62 100 ILE A CA 1
ATOM 784 C C . ILE A 1 100 ? -7.961 -0.345 -8.902 1.00 98.62 100 ILE A C 1
ATOM 786 O O . ILE A 1 100 ? -7.641 -0.245 -10.084 1.00 98.62 100 ILE A O 1
ATOM 790 N N . ALA A 1 101 ? -9.076 -0.979 -8.535 1.00 98.38 101 ALA A N 1
ATOM 791 C CA . ALA A 1 101 ? -9.948 -1.673 -9.479 1.00 98.38 101 ALA A CA 1
ATOM 792 C C . ALA A 1 101 ? -10.520 -0.728 -10.546 1.00 98.38 101 ALA A C 1
ATOM 794 O O . ALA A 1 101 ? -10.518 -1.058 -11.730 1.00 98.38 101 ALA A O 1
ATOM 795 N N . LYS A 1 102 ? -10.966 0.473 -10.154 1.00 98.31 102 LYS A N 1
ATOM 796 C CA . LYS A 1 102 ? -11.463 1.481 -11.099 1.00 98.31 102 LYS A CA 1
ATOM 797 C C . LYS A 1 102 ? -10.364 1.938 -12.059 1.00 98.31 102 LYS A C 1
ATOM 799 O O . LYS A 1 102 ? -10.638 2.109 -13.249 1.00 98.31 102 LYS A O 1
ATOM 804 N N . HIS A 1 103 ? -9.137 2.117 -11.564 1.00 97.44 103 HIS A N 1
ATOM 805 C CA . HIS A 1 103 ? -7.992 2.446 -12.408 1.00 97.44 103 HIS A CA 1
ATOM 806 C C . HIS A 1 103 ? -7.729 1.338 -13.430 1.00 97.44 103 HIS A C 1
ATOM 808 O O . HIS A 1 103 ? -7.616 1.638 -14.615 1.00 97.44 103 HIS A O 1
ATOM 814 N N . ILE A 1 104 ? -7.701 0.072 -13.001 1.00 96.56 104 ILE A N 1
ATOM 815 C CA . ILE A 1 104 ? -7.501 -1.082 -13.889 1.00 96.56 104 ILE A CA 1
ATOM 816 C C . ILE A 1 104 ? -8.583 -1.111 -14.972 1.00 96.56 104 ILE A C 1
ATOM 818 O O . ILE A 1 104 ? -8.257 -1.083 -16.153 1.00 96.56 104 ILE A O 1
ATOM 822 N N . VAL A 1 105 ? -9.866 -1.068 -14.597 1.00 96.62 105 VAL A N 1
ATOM 823 C CA . VAL A 1 105 ? -10.987 -1.091 -15.559 1.00 96.62 105 VAL A CA 1
ATOM 824 C C . VAL A 1 105 ? -10.891 0.036 -16.593 1.00 96.62 105 VAL A C 1
ATOM 826 O O . VAL A 1 105 ? -11.282 -0.151 -17.739 1.00 96.62 105 VAL A O 1
ATOM 829 N N . SER A 1 106 ? -10.339 1.191 -16.218 1.00 95.00 106 SER A N 1
ATOM 830 C CA . SER A 1 106 ? -10.190 2.340 -17.122 1.00 95.00 106 SER A CA 1
ATOM 831 C C . SER A 1 106 ? -8.948 2.273 -18.026 1.00 95.00 106 SER A C 1
ATOM 833 O O . SER A 1 106 ? -8.819 3.105 -18.918 1.00 95.00 106 SER A O 1
ATOM 835 N N . ASN A 1 107 ? -8.020 1.337 -17.787 1.00 90.38 107 ASN A N 1
ATOM 836 C CA . ASN A 1 107 ? -6.711 1.266 -18.456 1.00 90.38 107 ASN A CA 1
ATOM 837 C C . ASN A 1 107 ? -6.373 -0.128 -19.022 1.00 90.38 107 ASN A C 1
ATOM 839 O O . ASN A 1 107 ? -5.261 -0.338 -19.509 1.00 90.38 107 ASN A O 1
ATOM 843 N N . VAL A 1 108 ? -7.309 -1.079 -18.975 1.00 75.31 108 VAL A N 1
ATOM 844 C CA . VAL A 1 108 ? -7.224 -2.338 -19.725 1.00 75.31 108 VAL A CA 1
ATOM 845 C C . VAL A 1 108 ? -7.746 -2.067 -21.139 1.00 75.31 108 VAL A C 1
ATOM 847 O O . VAL A 1 108 ? -8.952 -2.063 -21.376 1.00 75.31 108 VAL A O 1
ATOM 850 N N . GLN A 1 109 ? -6.821 -1.774 -22.053 1.00 52.09 109 GLN A N 1
ATOM 851 C CA . GLN A 1 109 ? -7.002 -1.897 -23.502 1.00 52.09 109 GLN A CA 1
ATOM 852 C C . GLN A 1 109 ? -6.203 -3.097 -23.992 1.00 52.09 109 GLN A C 1
ATOM 854 O O . GLN A 1 109 ? -5.043 -3.241 -23.534 1.00 52.09 109 GLN A O 1
#

Radius of gyration: 14.15 Å; chains: 1; bounding box: 31×24×43 Å

pLDDT: mean 97.18, std 5.0, range [52.09, 98.88]

InterPro domains:
  IPR000834 Peptidase M14, carboxypeptidase A [PF00246] (1-95)
  IPR000834 Peptidase M14, carboxypeptidase A [PS520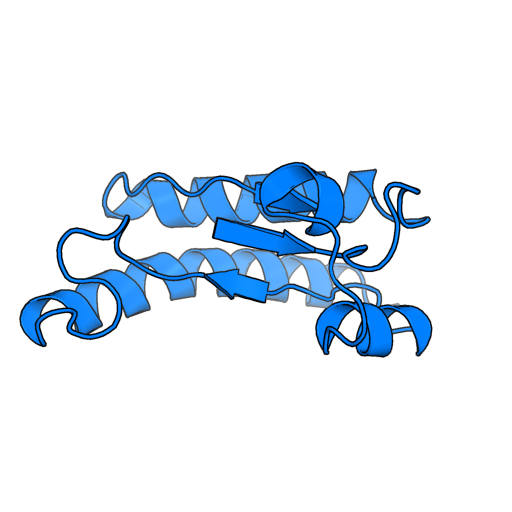35] (1-104)

Organism: Crotalus adamanteus (NCBI:txid8729)

Secondary structure (DSSP, 8-state):
-EEES-SS-SSPPTTHHHHHHHHHHHHHHHHHHH-----EEEHHHHT---SS-HHHHHHHTT-S---EE--S-SSSSGGG--HHHHHHHHHHHHHHHHHHHHHHHHH--

Foldseek 3Di:
DKEADDQQDPDADPCQVVQQVLQVVLQVQLCVPPNAHDDYHYNCVPPHRDPDDPRNVCVVVPVVHGIDDDWDDPPPCRVNDDPVCPVSRVVSNVRSVVSSVVVCVVPDD